Protein AF-A0AAP6AW64-F1 (afdb_monomer_lite)

Secondary structure (DSSP, 8-state):
-EEEEEEEEEEE-TTS-EEEEETTEEEEE--TTHHHHHHHHHHTTPEEEEE-S--STTEE--EEEE-

pLDDT: mean 96.74, std 4.81, range [64.38, 98.81]

Structure (mmCIF, N/CA/C/O backbone):
data_AF-A0AAP6AW64-F1
#
_entry.id   AF-A0AAP6AW64-F1
#
loop_
_atom_site.group_PDB
_atom_site.id
_atom_site.type_symbol
_atom_site.label_atom_id
_atom_site.label_alt_id
_atom_site.label_comp_id
_atom_site.label_asym_id
_atom_site.label_entity_id
_atom_site.label_seq_id
_atom_site.pdbx_PDB_ins_code
_atom_site.Cartn_x
_atom_site.Cartn_y
_atom_site.Cartn_z
_atom_site.occupancy
_atom_site.B_iso_or_equiv
_atom_site.auth_seq_id
_at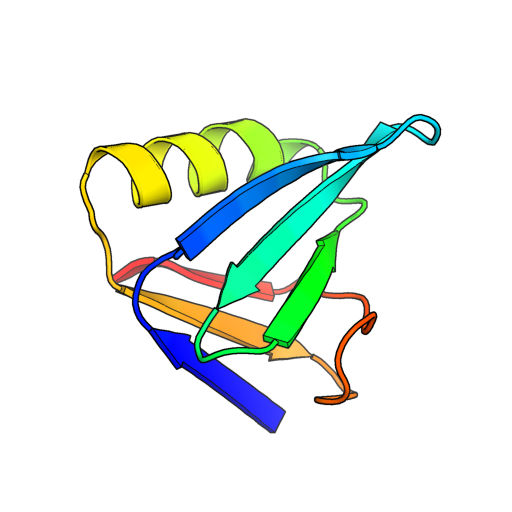om_site.auth_comp_id
_atom_site.auth_asym_id
_atom_site.auth_atom_id
_atom_site.pdbx_PDB_model_num
ATOM 1 N N . MET A 1 1 ? -6.932 -12.900 -5.472 1.00 64.38 1 MET A N 1
ATOM 2 C CA . MET A 1 1 ? -6.966 -13.023 -3.993 1.00 64.38 1 MET A CA 1
ATOM 3 C C . MET A 1 1 ? -6.733 -11.624 -3.415 1.00 64.38 1 MET A C 1
ATOM 5 O O . MET A 1 1 ? -6.083 -10.835 -4.095 1.00 64.38 1 MET A O 1
ATOM 9 N N . HIS A 1 2 ? -7.291 -11.263 -2.250 1.00 83.88 2 HIS A N 1
ATOM 10 C CA . HIS A 1 2 ? -7.327 -9.857 -1.799 1.00 83.88 2 HIS A CA 1
ATOM 11 C C . HIS A 1 2 ? -6.880 -9.663 -0.342 1.00 83.88 2 HIS A C 1
ATOM 13 O O . HIS A 1 2 ? -7.212 -10.479 0.516 1.00 83.88 2 HIS A O 1
ATOM 19 N N . ALA A 1 3 ? -6.193 -8.550 -0.062 1.00 93.62 3 ALA A N 1
ATOM 20 C CA . ALA A 1 3 ? -6.013 -8.015 1.292 1.00 93.62 3 ALA A CA 1
ATOM 21 C C . ALA A 1 3 ? -6.827 -6.725 1.435 1.00 93.62 3 ALA A C 1
ATOM 23 O O . ALA A 1 3 ? -6.725 -5.843 0.584 1.00 93.62 3 ALA A O 1
ATOM 24 N N . LYS A 1 4 ? -7.641 -6.622 2.490 1.00 97.19 4 LYS A N 1
ATOM 25 C CA . LYS A 1 4 ? -8.506 -5.465 2.749 1.00 97.19 4 LYS A CA 1
ATOM 26 C C . LYS A 1 4 ? -8.254 -4.925 4.150 1.00 97.19 4 LYS A C 1
ATOM 28 O O . LYS A 1 4 ? -8.324 -5.679 5.115 1.00 97.19 4 LYS A O 1
ATOM 33 N N . GLY A 1 5 ? -7.988 -3.629 4.254 1.00 97.94 5 GLY A N 1
ATOM 34 C CA . GLY A 1 5 ? -7.733 -2.963 5.528 1.00 97.94 5 GLY A CA 1
ATOM 35 C C . GLY A 1 5 ? -7.164 -1.561 5.344 1.00 97.94 5 GLY A C 1
ATOM 36 O O . GLY A 1 5 ? -6.993 -1.095 4.218 1.00 97.94 5 GLY A O 1
ATOM 37 N N . LYS A 1 6 ? -6.869 -0.889 6.457 1.00 98.56 6 LYS A N 1
ATOM 38 C CA . LYS A 1 6 ? -6.083 0.351 6.441 1.00 98.56 6 LYS A CA 1
ATOM 39 C C . LYS A 1 6 ? -4.614 0.033 6.152 1.00 98.56 6 LYS A C 1
ATOM 41 O O . LYS A 1 6 ? -4.155 -1.078 6.423 1.00 98.56 6 LYS A O 1
ATOM 46 N N . ILE A 1 7 ? -3.890 1.013 5.620 1.00 98.62 7 ILE A N 1
ATOM 47 C CA . ILE A 1 7 ? -2.438 0.919 5.445 1.00 98.62 7 ILE A CA 1
ATOM 48 C C . ILE A 1 7 ? -1.778 1.106 6.816 1.00 98.62 7 ILE A C 1
ATOM 50 O O . ILE A 1 7 ? -1.920 2.159 7.431 1.00 98.62 7 ILE A O 1
ATOM 54 N N . GLU A 1 8 ? -1.074 0.078 7.292 1.00 98.56 8 GLU A N 1
ATOM 55 C CA . GLU A 1 8 ? -0.338 0.103 8.565 1.00 98.56 8 GLU A CA 1
ATOM 56 C C . GLU A 1 8 ? 0.951 0.926 8.441 1.00 98.56 8 GLU A C 1
ATOM 58 O O . GLU A 1 8 ? 1.263 1.736 9.309 1.00 98.56 8 GLU A O 1
ATOM 63 N N . PHE A 1 9 ? 1.682 0.739 7.339 1.00 98.62 9 PHE A N 1
ATOM 64 C CA . PHE A 1 9 ? 2.801 1.586 6.936 1.00 98.62 9 PHE A CA 1
ATOM 65 C C . PHE A 1 9 ? 2.979 1.562 5.418 1.00 98.62 9 PHE A C 1
ATOM 67 O O . PHE A 1 9 ? 2.511 0.641 4.737 1.00 98.62 9 PHE A O 1
ATOM 74 N N . SER A 1 10 ? 3.729 2.537 4.910 1.00 98.44 10 SER A N 1
ATOM 75 C CA . SER A 1 10 ? 4.284 2.515 3.561 1.00 98.44 10 SER A CA 1
ATOM 76 C C . SER A 1 10 ? 5.795 2.755 3.567 1.00 98.44 10 SER A C 1
ATOM 78 O O . SER A 1 10 ? 6.337 3.326 4.514 1.00 98.44 10 SER A O 1
ATOM 80 N N . LYS A 1 11 ? 6.485 2.261 2.535 1.00 98.62 11 LYS A N 1
ATOM 81 C CA . LYS A 1 11 ? 7.941 2.356 2.382 1.00 98.62 11 LYS A CA 1
ATOM 82 C C . LYS A 1 11 ? 8.307 2.532 0.909 1.00 98.62 11 LYS A C 1
ATOM 84 O O . LYS A 1 11 ? 7.908 1.713 0.081 1.00 98.62 11 LYS A O 1
ATOM 89 N N . TYR A 1 12 ? 9.099 3.556 0.603 1.00 98.56 12 TYR A N 1
ATOM 90 C CA . TYR A 1 12 ? 9.802 3.662 -0.676 1.00 98.56 12 TYR A CA 1
ATOM 91 C C . TYR A 1 12 ? 11.026 2.739 -0.645 1.00 98.56 12 TYR A C 1
ATOM 93 O O . TYR A 1 12 ? 11.794 2.764 0.318 1.00 98.56 12 TYR A O 1
ATOM 101 N N . ASN A 1 13 ? 11.176 1.881 -1.648 1.00 98.50 13 ASN A N 1
ATOM 102 C CA . ASN A 1 13 ? 12.266 0.912 -1.720 1.00 98.50 13 ASN A CA 1
ATOM 103 C C . ASN A 1 13 ? 13.437 1.473 -2.547 1.00 98.50 13 ASN A C 1
ATOM 105 O O . ASN A 1 13 ? 13.236 2.317 -3.411 1.00 98.50 13 ASN A O 1
ATOM 109 N N . GLU A 1 14 ? 14.651 0.949 -2.349 1.00 98.44 14 GLU A N 1
ATOM 110 C CA . GLU A 1 14 ? 15.852 1.364 -3.106 1.00 98.44 14 GLU A CA 1
ATOM 111 C C . GLU A 1 14 ? 15.744 1.131 -4.624 1.00 98.44 14 GLU A C 1
ATOM 113 O O . GLU A 1 14 ? 16.448 1.764 -5.398 1.00 98.44 14 GLU A O 1
ATOM 118 N N . ASN A 1 15 ? 14.857 0.230 -5.056 1.00 98.00 15 ASN A N 1
ATOM 119 C CA . ASN A 1 15 ? 14.602 -0.094 -6.462 1.00 98.00 15 ASN A CA 1
ATOM 120 C C . ASN A 1 15 ? 13.397 0.665 -7.055 1.00 98.00 15 ASN A C 1
ATOM 122 O O . ASN A 1 15 ? 12.742 0.157 -7.967 1.00 98.00 15 ASN A O 1
ATOM 126 N N . ASP A 1 16 ? 13.044 1.815 -6.478 1.00 98.25 16 ASP A N 1
ATOM 127 C CA . ASP A 1 16 ? 11.945 2.699 -6.894 1.00 98.25 16 ASP A CA 1
ATOM 128 C C . ASP A 1 16 ? 10.528 2.101 -6.833 1.00 98.25 16 ASP A C 1
ATOM 130 O O . ASP A 1 16 ? 9.549 2.692 -7.301 1.00 98.25 16 ASP A O 1
ATOM 134 N N . THR A 1 17 ? 10.378 0.923 -6.227 1.00 98.69 17 THR A N 1
ATOM 135 C CA . THR A 1 17 ? 9.059 0.351 -5.936 1.00 98.69 17 THR A CA 1
ATOM 136 C C . THR A 1 17 ? 8.518 0.862 -4.603 1.00 98.69 17 THR A C 1
ATOM 138 O O . THR A 1 17 ? 9.249 1.373 -3.755 1.00 98.69 17 THR A O 1
ATOM 141 N N . PHE A 1 18 ? 7.213 0.706 -4.399 1.00 98.81 18 PHE A N 1
ATOM 142 C CA . PHE A 1 18 ? 6.535 1.181 -3.199 1.00 98.81 18 PHE A CA 1
ATOM 143 C C . PHE A 1 18 ? 5.850 0.035 -2.472 1.00 98.81 18 PHE A C 1
ATOM 145 O O . PHE A 1 18 ? 5.026 -0.670 -3.056 1.00 98.81 18 PHE A O 1
ATOM 152 N N . THR A 1 19 ? 6.194 -0.148 -1.201 1.00 98.75 19 THR A N 1
ATOM 153 C CA . THR A 1 19 ? 5.627 -1.184 -0.335 1.00 98.75 19 THR A CA 1
ATOM 154 C C . THR A 1 19 ? 4.545 -0.594 0.555 1.00 98.75 19 THR A C 1
ATOM 156 O O . THR A 1 19 ? 4.735 0.474 1.134 1.00 98.75 19 THR A O 1
ATOM 159 N N . VAL A 1 20 ? 3.440 -1.316 0.729 1.00 98.62 20 VAL A N 1
ATOM 160 C CA . VAL A 1 20 ? 2.422 -1.054 1.753 1.00 98.62 20 VAL A CA 1
ATOM 161 C C . VAL A 1 20 ? 2.176 -2.305 2.580 1.00 98.62 20 VAL A C 1
ATOM 163 O O . VAL A 1 20 ? 2.178 -3.416 2.047 1.00 98.62 20 VAL A O 1
ATOM 166 N N . LYS A 1 21 ? 1.917 -2.131 3.876 1.00 98.62 21 LYS A N 1
ATOM 167 C CA . LYS A 1 21 ? 1.443 -3.212 4.740 1.00 98.62 21 LYS A CA 1
ATOM 168 C C . LYS A 1 21 ? -0.055 -3.081 4.984 1.00 98.62 21 LYS A C 1
ATOM 170 O O . LYS A 1 21 ? -0.516 -2.051 5.472 1.00 98.62 21 LYS A O 1
ATOM 175 N N . VAL A 1 22 ? -0.807 -4.121 4.633 1.00 98.12 22 VAL A N 1
ATOM 176 C CA . VAL A 1 22 ? -2.269 -4.179 4.761 1.00 98.12 22 VAL A CA 1
ATOM 177 C C . VAL A 1 22 ? -2.659 -5.529 5.350 1.00 98.12 22 VAL A C 1
ATOM 179 O O . VAL A 1 22 ? -2.291 -6.573 4.808 1.00 98.12 22 VAL A O 1
ATOM 182 N N . ALA A 1 23 ? -3.431 -5.507 6.439 1.00 96.25 23 ALA A N 1
ATOM 183 C CA . ALA A 1 23 ? -3.901 -6.707 7.136 1.00 96.25 23 ALA A CA 1
ATOM 184 C C . ALA A 1 23 ? -2.751 -7.679 7.479 1.00 96.25 23 ALA A C 1
ATOM 186 O O . ALA A 1 23 ? -2.812 -8.876 7.189 1.00 96.25 23 ALA A O 1
ATOM 187 N N . GLY A 1 24 ? -1.667 -7.144 8.047 1.00 96.94 24 GLY A N 1
ATOM 188 C CA . GLY A 1 24 ? -0.504 -7.914 8.480 1.00 96.94 24 GLY A CA 1
ATOM 189 C C . GLY A 1 24 ? 0.459 -8.347 7.369 1.00 96.94 24 GLY A C 1
ATOM 190 O O . GLY A 1 24 ? 1.460 -8.987 7.679 1.00 96.94 24 GLY A O 1
ATOM 191 N N . LYS A 1 25 ? 0.199 -8.013 6.099 1.00 97.00 25 LYS A N 1
ATOM 192 C CA . LYS A 1 25 ? 0.992 -8.478 4.948 1.00 97.00 25 LYS A CA 1
ATOM 193 C C . LYS A 1 25 ? 1.562 -7.322 4.142 1.00 97.00 25 LYS A C 1
ATOM 195 O O . LYS A 1 25 ? 0.858 -6.350 3.879 1.00 97.00 25 LYS A O 1
ATOM 200 N N . GLU A 1 26 ? 2.812 -7.458 3.719 1.00 98.31 26 GLU A N 1
ATOM 201 C CA . GLU A 1 26 ? 3.484 -6.491 2.853 1.00 98.31 26 GLU A CA 1
ATOM 202 C C . GLU A 1 26 ? 3.219 -6.797 1.379 1.00 98.31 26 GLU A C 1
ATOM 204 O O . GLU A 1 26 ? 3.290 -7.949 0.948 1.00 98.31 26 GLU A O 1
ATOM 209 N N . TYR A 1 27 ? 2.947 -5.754 0.603 1.00 98.31 27 TYR A N 1
ATOM 210 C CA . TYR A 1 27 ? 2.749 -5.819 -0.839 1.00 98.31 27 TYR A CA 1
ATOM 211 C C . TYR A 1 27 ? 3.504 -4.685 -1.510 1.00 98.31 27 TYR A C 1
ATOM 213 O O . TYR A 1 27 ? 3.472 -3.559 -1.016 1.00 98.31 27 TYR A O 1
ATOM 221 N N . TRP A 1 28 ? 4.139 -4.955 -2.648 1.00 98.50 28 TRP A N 1
ATOM 222 C CA . TRP A 1 28 ? 4.888 -3.941 -3.391 1.00 98.50 28 TRP A CA 1
ATOM 223 C C . TRP A 1 28 ? 4.257 -3.643 -4.749 1.00 98.50 28 TRP A C 1
ATOM 225 O O . TRP A 1 28 ? 3.657 -4.509 -5.382 1.00 98.50 28 TRP A O 1
ATOM 235 N N . THR A 1 29 ? 4.407 -2.413 -5.227 1.00 98.56 29 THR A N 1
ATOM 236 C CA . THR A 1 29 ? 4.005 -2.025 -6.578 1.00 98.56 29 THR A CA 1
ATOM 237 C C . THR A 1 29 ? 5.115 -1.258 -7.283 1.00 98.56 29 THR A C 1
ATOM 239 O O . THR A 1 29 ? 5.829 -0.468 -6.670 1.00 98.56 29 THR A O 1
ATOM 242 N N . ASN A 1 30 ? 5.251 -1.485 -8.588 1.00 98.50 30 ASN A N 1
ATOM 243 C CA . ASN A 1 30 ? 6.090 -0.691 -9.489 1.00 98.50 30 ASN A CA 1
ATOM 244 C C . ASN A 1 30 ? 5.279 0.369 -10.260 1.00 98.50 30 ASN A C 1
ATOM 246 O O . ASN A 1 30 ? 5.787 0.996 -11.188 1.00 98.50 30 ASN A O 1
ATOM 250 N N . ARG A 1 31 ? 3.997 0.556 -9.921 1.00 98.38 31 ARG A N 1
ATOM 251 C CA . ARG A 1 31 ? 3.125 1.559 -10.535 1.00 98.38 31 ARG A CA 1
ATOM 252 C C . ARG A 1 31 ? 3.349 2.908 -9.856 1.00 98.38 31 ARG A C 1
ATOM 254 O O . ARG A 1 31 ? 2.781 3.181 -8.804 1.00 98.38 31 ARG A O 1
ATOM 261 N N . TRP A 1 32 ? 4.179 3.748 -10.471 1.00 98.12 32 TRP A N 1
ATOM 262 C CA . TRP A 1 32 ? 4.573 5.064 -9.946 1.00 98.12 32 TRP A CA 1
ATOM 263 C C . TRP A 1 32 ? 3.381 5.961 -9.589 1.00 98.12 32 TRP A C 1
ATOM 265 O O . TRP A 1 32 ? 3.396 6.645 -8.571 1.00 98.12 32 TRP A O 1
ATOM 275 N N . ASN A 1 33 ? 2.300 5.894 -10.368 1.00 98.06 33 ASN A N 1
ATOM 276 C CA . ASN A 1 33 ? 1.071 6.640 -10.102 1.00 98.06 33 ASN A CA 1
ATOM 277 C C . ASN A 1 33 ? 0.403 6.264 -8.766 1.00 98.06 33 ASN A C 1
ATOM 279 O O . ASN A 1 33 ? -0.334 7.075 -8.216 1.00 98.06 33 ASN A O 1
ATOM 283 N N . LEU A 1 34 ? 0.643 5.059 -8.235 1.00 98.56 34 LEU A N 1
ATOM 284 C CA . LEU A 1 34 ? 0.051 4.620 -6.971 1.00 98.56 34 LEU A CA 1
ATOM 285 C C . LEU A 1 34 ? 0.788 5.158 -5.742 1.00 98.56 34 LEU A C 1
ATOM 287 O O . LEU A 1 34 ? 0.184 5.188 -4.676 1.00 98.56 34 LEU A O 1
ATOM 291 N N . GLN A 1 35 ? 2.041 5.604 -5.858 1.00 98.50 35 GLN A N 1
ATOM 292 C CA . GLN A 1 35 ? 2.826 6.067 -4.706 1.00 98.50 35 GLN A CA 1
ATOM 293 C C . GLN A 1 35 ? 2.131 7.210 -3.932 1.00 98.50 35 GLN A C 1
ATOM 295 O O . GLN A 1 35 ? 1.821 7.016 -2.751 1.00 98.50 35 GLN A O 1
ATOM 300 N N . PRO A 1 36 ? 1.778 8.357 -4.558 1.00 98.56 36 PRO A N 1
ATOM 301 C CA . PRO A 1 36 ? 1.081 9.434 -3.849 1.00 98.56 36 PRO A CA 1
ATOM 302 C C . PRO A 1 36 ? -0.346 9.052 -3.427 1.00 98.56 36 PRO A C 1
ATOM 304 O O . PRO A 1 36 ? -0.837 9.529 -2.403 1.00 98.56 36 PRO A O 1
ATOM 307 N N . LEU A 1 37 ? -1.018 8.172 -4.178 1.00 98.62 37 LEU A N 1
ATOM 308 C CA . LEU A 1 37 ? -2.380 7.724 -3.867 1.00 98.62 37 LEU A CA 1
ATOM 309 C C . LEU A 1 37 ? -2.411 6.850 -2.606 1.00 98.62 37 LEU A C 1
ATOM 311 O O . LEU A 1 37 ? -3.262 7.035 -1.739 1.00 98.62 37 LEU A O 1
ATOM 315 N N . LEU A 1 38 ? -1.454 5.931 -2.473 1.00 98.62 38 LEU A N 1
ATOM 316 C CA . LEU A 1 38 ? -1.306 5.066 -1.303 1.00 98.62 38 LEU A CA 1
ATOM 317 C C . LEU A 1 38 ? -0.866 5.861 -0.072 1.00 98.62 38 LEU A C 1
ATOM 319 O O . LEU A 1 38 ? -1.401 5.633 1.010 1.00 98.62 38 LEU A O 1
ATOM 323 N N . GLN A 1 39 ? 0.047 6.825 -0.230 1.00 98.62 39 GLN A N 1
ATOM 324 C CA . GLN A 1 39 ? 0.426 7.715 0.870 1.00 98.62 39 GLN A CA 1
ATOM 325 C C . GLN A 1 39 ? -0.771 8.552 1.345 1.00 98.62 39 GLN A C 1
ATOM 327 O O . GLN A 1 39 ? -1.016 8.654 2.546 1.00 98.62 39 GLN A O 1
ATOM 332 N N . SER A 1 40 ? -1.562 9.093 0.415 1.00 98.69 40 SER A N 1
ATOM 333 C CA . SER A 1 40 ? -2.782 9.843 0.741 1.00 98.69 40 SER A CA 1
ATOM 334 C C . SER A 1 40 ? -3.807 8.968 1.467 1.00 98.69 40 SER A C 1
ATOM 336 O O . SER A 1 40 ? -4.337 9.377 2.495 1.00 98.69 40 SER A O 1
ATOM 338 N N . ALA A 1 41 ? -4.031 7.737 0.994 1.00 98.62 41 ALA A N 1
ATOM 339 C CA . ALA A 1 41 ? -4.917 6.771 1.644 1.00 98.62 41 ALA A CA 1
ATOM 340 C C . ALA A 1 41 ? -4.442 6.380 3.054 1.00 98.62 41 ALA A C 1
ATOM 342 O O . ALA A 1 41 ? -5.261 6.171 3.949 1.00 98.62 41 ALA A O 1
ATOM 343 N N . GLN A 1 42 ? -3.126 6.302 3.269 1.00 98.62 42 GLN A N 1
ATOM 344 C CA . GLN A 1 42 ? -2.554 6.083 4.594 1.00 98.62 42 GLN A CA 1
ATOM 345 C C . GLN A 1 42 ? -2.827 7.274 5.522 1.00 98.62 42 GLN A C 1
ATOM 347 O O . GLN A 1 42 ? -3.300 7.070 6.638 1.00 98.62 42 GLN A O 1
ATOM 352 N N . LEU A 1 43 ? -2.570 8.505 5.065 1.00 98.56 43 LEU A N 1
ATOM 353 C CA . LEU A 1 43 ? -2.767 9.727 5.856 1.00 98.56 43 LEU A CA 1
ATOM 354 C C . LEU A 1 43 ? -4.232 9.942 6.258 1.00 98.56 43 LEU A C 1
ATOM 356 O O . LEU A 1 43 ? -4.505 10.393 7.367 1.00 98.56 43 LEU A O 1
ATOM 360 N N . THR A 1 44 ? -5.176 9.602 5.380 1.00 98.31 44 THR A N 1
ATOM 361 C CA . THR A 1 44 ? -6.618 9.743 5.645 1.00 98.31 44 THR A CA 1
ATOM 362 C C . THR A 1 44 ? -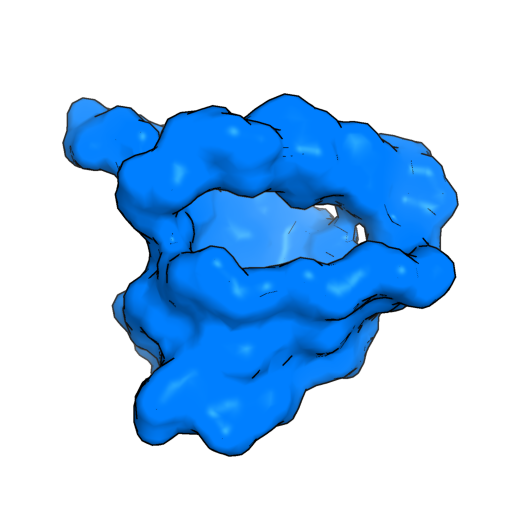7.233 8.528 6.339 1.00 98.31 44 THR A C 1
ATOM 364 O O . THR A 1 44 ? -8.406 8.554 6.710 1.00 98.31 44 THR A O 1
ATOM 367 N N . GLY A 1 45 ? -6.467 7.449 6.534 1.00 98.00 45 GLY A N 1
ATOM 368 C CA . GLY A 1 45 ? -6.962 6.215 7.138 1.00 98.00 45 GLY A CA 1
ATOM 369 C C . GLY A 1 45 ? -8.015 5.490 6.291 1.00 98.00 45 GLY A C 1
ATOM 370 O O . GLY A 1 45 ? -8.854 4.781 6.860 1.00 98.00 45 GLY A O 1
ATOM 371 N N . MET A 1 46 ? -7.974 5.662 4.965 1.00 98.56 46 MET A N 1
ATOM 372 C CA . MET A 1 46 ? -8.847 4.975 4.009 1.00 98.56 46 MET A CA 1
ATOM 373 C C . MET A 1 46 ? -8.675 3.456 4.081 1.00 98.56 46 MET A C 1
ATOM 375 O O . MET A 1 46 ? -7.585 2.929 4.329 1.00 98.56 46 MET A O 1
ATOM 379 N N . THR A 1 47 ? -9.763 2.730 3.820 1.00 98.44 47 THR A N 1
ATOM 380 C CA . THR A 1 47 ? -9.696 1.273 3.673 1.00 98.44 47 THR A CA 1
ATOM 381 C C . THR A 1 47 ? -9.361 0.938 2.230 1.00 98.44 47 THR A C 1
ATOM 383 O O . THR A 1 47 ? -10.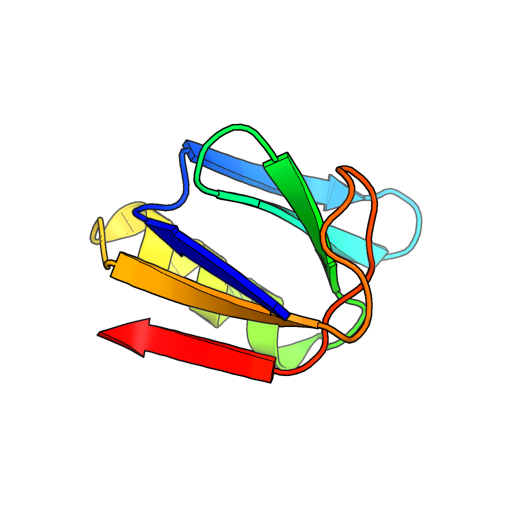150 1.202 1.323 1.00 98.44 47 THR A O 1
ATOM 386 N N . VAL A 1 48 ? -8.221 0.290 2.009 1.00 98.31 48 VAL A N 1
ATOM 387 C CA . VAL A 1 48 ? -7.805 -0.161 0.680 1.00 98.31 48 VAL A CA 1
ATOM 388 C C . VAL A 1 48 ? -8.078 -1.648 0.501 1.00 98.31 48 VAL A C 1
ATOM 390 O O . VAL A 1 48 ? -8.062 -2.424 1.457 1.00 98.31 48 VAL A O 1
ATOM 393 N N . THR A 1 49 ? -8.342 -2.058 -0.736 1.00 98.12 49 THR A N 1
ATOM 394 C CA . THR A 1 49 ? -8.349 -3.470 -1.134 1.00 98.12 49 THR A CA 1
ATOM 395 C C . THR A 1 49 ? -7.269 -3.689 -2.180 1.00 98.12 49 THR A C 1
ATOM 397 O O . THR A 1 49 ? -7.397 -3.213 -3.305 1.00 98.12 49 THR A O 1
ATOM 400 N N . ILE A 1 50 ? -6.209 -4.400 -1.801 1.00 97.69 50 ILE A N 1
ATOM 401 C CA . ILE A 1 50 ? -5.113 -4.789 -2.690 1.00 97.69 50 ILE A CA 1
ATOM 402 C C . ILE A 1 50 ? -5.535 -6.036 -3.455 1.00 97.69 50 ILE A C 1
ATOM 404 O O . ILE A 1 50 ? -5.909 -7.039 -2.833 1.00 97.69 50 ILE A O 1
ATOM 408 N N . LYS A 1 51 ? -5.455 -5.986 -4.789 1.00 96.12 51 LYS A N 1
ATOM 409 C CA . LYS A 1 51 ? -5.713 -7.145 -5.641 1.00 96.12 51 LYS A CA 1
ATOM 410 C C . LYS A 1 51 ? -4.445 -7.618 -6.333 1.00 96.12 51 LYS A C 1
ATOM 412 O O . LYS A 1 51 ? -3.747 -6.859 -7.002 1.00 96.12 51 LYS A O 1
ATOM 417 N N . SER A 1 52 ? -4.149 -8.899 -6.132 1.00 93.44 52 SER A N 1
ATOM 418 C CA . SER A 1 52 ? -3.000 -9.573 -6.722 1.00 93.44 52 SER A CA 1
ATOM 419 C C . SER A 1 52 ? -3.324 -11.036 -7.028 1.00 93.44 52 SER A C 1
ATOM 421 O O . SER A 1 52 ? -4.257 -11.639 -6.473 1.00 93.44 52 SER A O 1
ATOM 423 N N . ASN A 1 53 ? -2.524 -11.605 -7.927 1.00 89.88 53 ASN A N 1
ATOM 424 C CA . ASN A 1 53 ? -2.530 -13.027 -8.244 1.00 89.88 53 ASN A CA 1
ATOM 425 C C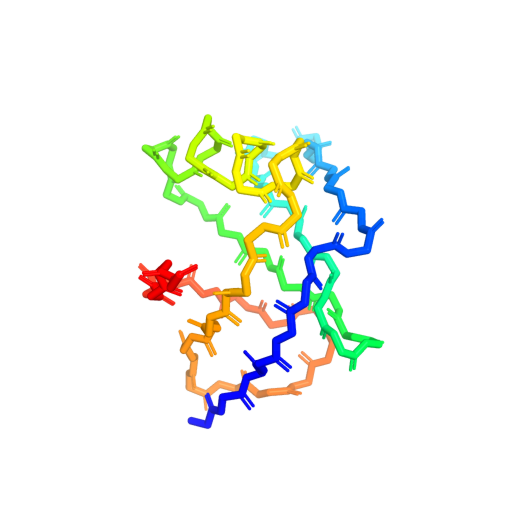 . ASN A 1 53 ? -2.014 -13.860 -7.059 1.00 89.88 53 ASN A C 1
ATOM 427 O O . ASN A 1 53 ? -2.452 -14.994 -6.882 1.00 89.88 53 ASN A O 1
ATOM 431 N N . THR A 1 54 ? -1.147 -13.288 -6.213 1.00 91.44 54 THR A N 1
ATOM 432 C CA . THR A 1 54 ? -0.608 -13.930 -5.005 1.00 91.44 54 THR A CA 1
ATOM 433 C C . THR A 1 54 ? -0.900 -13.097 -3.753 1.00 91.44 54 THR A C 1
ATOM 435 O O . THR A 1 54 ? -0.910 -11.870 -3.785 1.00 91.44 54 THR A O 1
ATOM 438 N N . CYS A 1 55 ? -1.147 -13.766 -2.621 1.00 87.75 55 CYS A N 1
ATOM 439 C CA . CYS A 1 55 ? -1.499 -13.122 -1.342 1.00 87.75 55 CYS A CA 1
ATOM 440 C C . CYS A 1 55 ? -0.527 -13.428 -0.192 1.00 87.75 55 CYS A C 1
ATOM 442 O O . CYS A 1 55 ? -0.887 -13.290 0.984 1.00 87.75 55 CYS A O 1
ATOM 444 N N . ALA A 1 56 ? 0.685 -13.875 -0.517 1.00 93.62 56 ALA A N 1
ATOM 445 C CA . ALA A 1 56 ? 1.771 -13.992 0.450 1.00 93.62 56 ALA A CA 1
ATOM 446 C C . ALA A 1 56 ? 2.397 -12.612 0.703 1.00 93.62 56 ALA A C 1
ATOM 448 O O . ALA A 1 56 ? 2.404 -11.765 -0.192 1.00 93.62 56 ALA A O 1
ATOM 449 N N . SER A 1 57 ? 2.936 -12.388 1.903 1.00 95.69 57 SER A N 1
ATOM 450 C CA . SER A 1 57 ? 3.727 -11.180 2.171 1.00 95.69 57 SER A CA 1
ATOM 451 C C . SER A 1 57 ? 4.923 -11.120 1.212 1.00 95.69 57 SER A C 1
ATOM 453 O O . SER A 1 57 ? 5.539 -12.149 0.944 1.00 95.69 57 SER A O 1
ATOM 455 N N . GLY A 1 58 ? 5.217 -9.942 0.667 1.00 96.19 58 GLY A N 1
ATOM 456 C CA . GLY A 1 58 ? 6.206 -9.744 -0.397 1.00 96.19 58 GLY A CA 1
ATOM 457 C C . GLY A 1 58 ? 5.651 -9.897 -1.821 1.00 96.19 58 GLY A C 1
ATOM 458 O O . GLY A 1 58 ? 6.408 -9.799 -2.785 1.00 96.19 58 GLY A O 1
ATOM 459 N N . SER A 1 59 ? 4.341 -10.114 -1.987 1.00 97.25 59 SER A N 1
ATOM 460 C CA . SER A 1 59 ? 3.715 -10.198 -3.315 1.00 97.25 59 SER A CA 1
ATOM 461 C C . SER A 1 59 ? 3.629 -8.833 -4.003 1.00 97.25 59 SER A C 1
ATOM 463 O O . SER A 1 59 ? 3.335 -7.818 -3.370 1.00 97.25 59 SER A O 1
ATOM 465 N N . GLY A 1 60 ? 3.811 -8.824 -5.324 1.00 97.50 60 GLY A N 1
ATOM 466 C CA . GLY A 1 60 ? 3.582 -7.640 -6.150 1.00 97.50 60 GLY A CA 1
ATOM 467 C C . GLY A 1 60 ? 2.092 -7.388 -6.404 1.00 97.50 60 GLY A C 1
ATOM 468 O O . GLY A 1 60 ? 1.303 -8.334 -6.452 1.00 97.50 60 GLY A O 1
ATOM 469 N N . PHE A 1 61 ? 1.690 -6.135 -6.609 1.00 98.06 61 PHE A N 1
ATOM 470 C CA . PHE A 1 61 ? 0.337 -5.765 -7.038 1.00 98.06 61 PHE A CA 1
ATOM 471 C C . PHE A 1 61 ? 0.338 -4.588 -8.022 1.00 98.06 61 PHE A C 1
ATOM 473 O O . PHE A 1 61 ? 1.253 -3.762 -8.051 1.00 98.06 61 PHE A O 1
ATOM 480 N N . ALA A 1 62 ? -0.720 -4.505 -8.828 1.00 97.62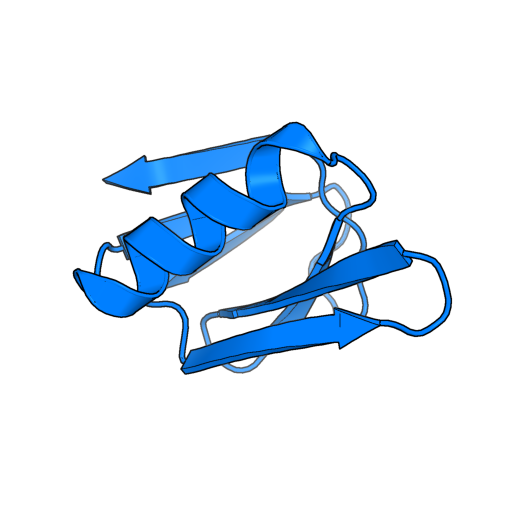 62 ALA A N 1
ATOM 481 C CA . ALA A 1 62 ? -0.959 -3.396 -9.755 1.00 97.62 62 ALA A CA 1
ATOM 482 C C . ALA A 1 62 ? -2.390 -2.842 -9.680 1.00 97.62 62 ALA A C 1
ATOM 484 O O . ALA A 1 62 ? -2.668 -1.811 -10.286 1.00 97.62 62 ALA A O 1
ATOM 485 N N . GLU A 1 63 ? -3.284 -3.503 -8.941 1.00 97.62 63 GLU A N 1
ATOM 486 C CA . GLU A 1 63 ? -4.679 -3.104 -8.793 1.00 97.62 63 GLU A CA 1
ATOM 487 C C . GLU A 1 63 ? -4.995 -2.858 -7.316 1.00 97.62 63 GLU A C 1
ATOM 489 O O . GLU A 1 63 ? -4.693 -3.672 -6.437 1.00 97.62 63 GLU A O 1
ATOM 494 N N . VAL A 1 64 ? -5.605 -1.708 -7.047 1.00 97.81 64 VAL A N 1
ATOM 495 C CA . VAL A 1 64 ? -6.026 -1.286 -5.715 1.00 97.81 64 VAL A CA 1
ATOM 496 C C . VAL A 1 64 ? -7.357 -0.556 -5.821 1.00 97.81 64 VAL A C 1
ATOM 498 O O . VAL A 1 64 ? -7.571 0.241 -6.730 1.00 97.81 64 VAL A O 1
ATOM 501 N N . GLN A 1 65 ? -8.252 -0.833 -4.879 1.00 98.38 65 GLN A N 1
ATOM 502 C CA . GLN A 1 65 ? -9.484 -0.077 -4.685 1.00 98.38 65 GLN A CA 1
ATOM 503 C C . GLN A 1 65 ? -9.370 0.757 -3.408 1.00 98.38 65 GLN A C 1
ATOM 505 O O . GLN A 1 65 ? -9.054 0.210 -2.350 1.00 98.38 65 GLN A O 1
ATOM 510 N N . PHE A 1 66 ? -9.658 2.052 -3.512 1.00 97.88 66 PHE A N 1
ATOM 511 C CA . PHE A 1 66 ? -9.753 2.993 -2.394 1.00 97.88 66 PHE A CA 1
ATOM 512 C C . PHE A 1 66 ? -11.235 3.149 -2.017 1.00 97.88 66 PHE A C 1
ATOM 514 O O . PHE A 1 66 ? -12.050 3.374 -2.910 1.00 97.88 66 PHE A O 1
ATOM 521 N N . ASN A 1 67 ? -11.585 2.966 -0.738 1.00 93.00 67 ASN A N 1
ATOM 522 C CA . ASN A 1 67 ? -12.956 3.095 -0.218 1.00 93.00 67 ASN A CA 1
ATOM 523 C C . ASN A 1 67 ? -13.057 4.235 0.789 1.00 93.00 67 ASN A C 1
ATOM 525 O O . ASN A 1 67 ? -12.081 4.401 1.563 1.00 93.00 67 ASN A O 1
#

InterPro domains:
  IPR003189 Shiga-like toxin, beta subunit [PF0225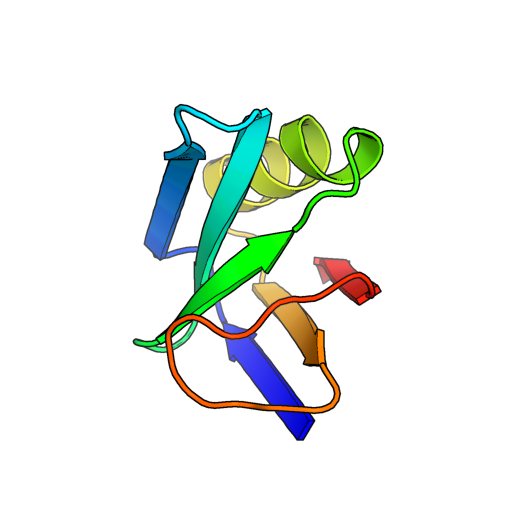8] (3-67)
  IPR008992 Enterotoxin [SSF50203] (3-67)

Radius of gyration: 10.33 Å; chains: 1; bounding box: 29×24×19 Å

Sequence (67 aa):
MHAKGKIEFSKYNENDTFTVKVAGKEYWTNRWNLQPLLQSAQLTGMTVTIKSNTCASGSGFAEVQFN

Organism: Escherichia coli (NCBI:txid562)

Foldseek 3Di:
DKFKFFFPDKDQDPVRWIWTDGPNAIEIEPPNVCPVVNVVSNVVRWIKMFDDPDDHHHYYGDDMDTD